Protein AF-A0A7X1NEJ9-F1 (afdb_monomer)

Organism: NCBI:txid2654983

Sequence (111 aa):
MQEVPALSPDFSTDPGAQAARRLFEICARFAEYSTRPVAAFLLSLHNARIACPDMYLLSGYIDDAQFEDVMTVMRWFRDLPGRRDLVDVFEGDGERLIAGLMLDFGFEARR

Radius of gyration: 12.8 Å; Cα contacts (8 Å, |Δi|>4): 135; chains: 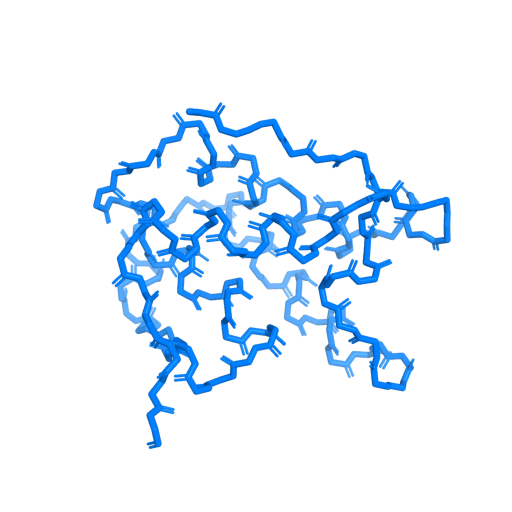1; bounding box: 35×30×33 Å

Mean predicted aligned error: 4.17 Å

Foldseek 3Di:
DDDQFQWDPVCNPPLLLVLLSVLLVVCVVDLDPLSLLSLLLLLVQQPVQQHDRDVVSVVVRDDPSNVVSSVSNVVCSVPPPDPDHCLNGGPDGSPVSNVVSCVSNVTDRHD

Solvent-accessible surface area (backbone atoms only — not comparable to full-atom values): 6228 Å² total; per-residue (Å²): 124,64,83,76,65,55,56,22,81,96,34,62,83,37,68,28,53,52,27,47,49,53,56,49,45,49,36,37,74,41,80,45,84,63,33,46,36,56,51,24,44,58,41,27,71,63,36,60,58,46,20,77,54,52,65,68,58,34,62,73,56,48,53,74,69,54,48,53,27,52,54,41,28,56,54,39,64,70,70,48,86,74,92,74,44,66,41,70,43,30,45,94,49,25,62,58,54,52,53,48,55,25,61,74,68,71,50,59,74,59,131

Secondary structure (DSSP, 8-state):
-PPPPPBPGGGTT-HHHHHHHHHHHHHHH--STTTHHHHHHHHHHH-TTT----HHHHHHH--HHHHHHHHHHHHHHHH--SS--GGGGBSS-HHHHHHHHHHHHT-----

pLDDT: mean 88.5, std 8.76, range [52.97, 97.75]

Structure (mmCIF, N/CA/C/O backbone):
data_AF-A0A7X1NEJ9-F1
#
_entry.id   AF-A0A7X1NEJ9-F1
#
loop_
_atom_site.group_PDB
_atom_site.id
_atom_site.type_symbol
_atom_site.label_atom_id
_atom_site.label_alt_id
_atom_site.label_comp_id
_atom_site.label_asym_id
_atom_site.label_entity_id
_atom_site.label_seq_id
_atom_site.pdbx_PDB_ins_code
_atom_site.Cartn_x
_atom_site.Cartn_y
_atom_site.Cartn_z
_atom_site.occupancy
_atom_site.B_iso_or_equiv
_atom_site.auth_seq_id
_atom_site.auth_comp_id
_atom_site.auth_asym_id
_atom_site.auth_atom_id
_atom_site.pdbx_PDB_model_num
ATOM 1 N N . MET A 1 1 ? 1.619 -8.939 15.431 1.00 60.25 1 MET A N 1
ATOM 2 C CA . MET A 1 1 ? 2.569 -8.103 14.675 1.00 60.25 1 MET A CA 1
ATOM 3 C C . MET A 1 1 ? 3.135 -8.965 13.564 1.00 60.25 1 MET A C 1
ATOM 5 O O . MET A 1 1 ? 3.889 -9.887 13.854 1.00 60.25 1 MET A O 1
ATOM 9 N N . GLN A 1 2 ? 2.659 -8.763 12.340 1.00 72.62 2 GLN A N 1
ATOM 10 C CA . GLN A 1 2 ? 3.089 -9.531 11.175 1.00 72.62 2 GLN A CA 1
ATOM 11 C C . GLN A 1 2 ? 4.371 -8.925 10.598 1.00 72.62 2 GLN A C 1
ATOM 13 O O . GLN A 1 2 ? 4.493 -7.707 10.511 1.00 72.62 2 GLN A O 1
ATOM 18 N N . GLU A 1 3 ? 5.338 -9.760 10.229 1.00 85.19 3 GLU A N 1
ATOM 19 C CA . GLU A 1 3 ? 6.522 -9.297 9.505 1.00 85.19 3 GLU A CA 1
ATOM 20 C C . GLU A 1 3 ? 6.147 -9.018 8.045 1.00 85.19 3 GLU A C 1
ATOM 22 O O . GLU A 1 3 ? 5.455 -9.820 7.414 1.00 85.19 3 GLU A O 1
ATOM 27 N N . VAL A 1 4 ? 6.574 -7.868 7.517 1.00 90.38 4 VAL A N 1
ATOM 28 C CA . VAL A 1 4 ? 6.359 -7.520 6.108 1.00 90.38 4 VAL A CA 1
ATOM 29 C C . VAL A 1 4 ? 7.446 -8.209 5.280 1.00 90.38 4 VAL A C 1
ATOM 31 O O . VAL A 1 4 ? 8.626 -7.946 5.529 1.00 90.38 4 VAL A O 1
ATOM 34 N N . PRO A 1 5 ? 7.091 -9.078 4.316 1.00 91.31 5 PRO A N 1
ATOM 35 C CA . PRO A 1 5 ? 8.077 -9.767 3.495 1.00 91.31 5 PRO A CA 1
ATOM 36 C C . PRO A 1 5 ? 8.949 -8.800 2.687 1.00 91.31 5 PRO A C 1
ATOM 38 O O . PRO A 1 5 ? 8.591 -7.643 2.440 1.00 91.31 5 PRO A O 1
ATOM 41 N N . ALA A 1 6 ? 10.102 -9.292 2.234 1.00 92.75 6 ALA A N 1
ATOM 42 C CA . ALA A 1 6 ? 10.921 -8.567 1.273 1.00 92.75 6 ALA A CA 1
ATOM 43 C C . ALA A 1 6 ? 10.160 -8.342 -0.046 1.00 92.75 6 ALA A C 1
ATOM 45 O O . ALA A 1 6 ? 9.214 -9.057 -0.375 1.00 92.75 6 ALA A O 1
ATOM 46 N N . LEU A 1 7 ? 10.584 -7.333 -0.807 1.00 93.06 7 LEU A N 1
ATOM 47 C CA . LEU A 1 7 ? 10.102 -7.132 -2.173 1.00 93.06 7 LEU A CA 1
ATOM 48 C C . LEU A 1 7 ? 10.647 -8.237 -3.068 1.00 93.06 7 LEU A C 1
ATOM 50 O O . LEU A 1 7 ? 11.812 -8.608 -2.912 1.00 93.06 7 LEU A O 1
ATOM 54 N N . SER A 1 8 ? 9.848 -8.708 -4.025 1.00 91.56 8 SER A N 1
ATOM 55 C CA . SER A 1 8 ? 10.364 -9.640 -5.022 1.00 91.56 8 SER A CA 1
ATOM 56 C C . SER A 1 8 ? 11.478 -8.986 -5.851 1.00 91.56 8 SER A C 1
ATOM 58 O O . SER A 1 8 ? 11.506 -7.755 -5.993 1.00 91.56 8 SER A O 1
ATOM 60 N N . PRO A 1 9 ? 12.431 -9.772 -6.389 1.00 91.50 9 PRO A N 1
ATOM 61 C CA . PRO A 1 9 ? 13.604 -9.226 -7.071 1.00 91.50 9 PRO A CA 1
ATOM 62 C C . PRO A 1 9 ? 13.247 -8.248 -8.195 1.00 91.50 9 PRO A C 1
ATOM 64 O O . PRO A 1 9 ? 13.900 -7.211 -8.329 1.00 91.50 9 PRO A O 1
ATOM 67 N N . ASP A 1 10 ? 12.159 -8.536 -8.915 1.00 89.75 10 ASP A N 1
ATOM 68 C CA . ASP A 1 10 ? 11.613 -7.732 -10.013 1.00 89.75 10 ASP A CA 1
ATOM 69 C C . ASP A 1 10 ? 11.186 -6.322 -9.591 1.00 89.75 10 ASP A C 1
ATOM 71 O O . ASP A 1 10 ? 11.152 -5.433 -10.435 1.00 89.75 10 ASP A O 1
ATOM 75 N N . PHE A 1 11 ? 10.879 -6.124 -8.305 1.00 91.38 11 PHE A N 1
ATOM 76 C CA . PHE A 1 11 ? 10.422 -4.854 -7.741 1.00 91.38 11 PHE A CA 1
ATOM 77 C C . PHE A 1 11 ? 11.380 -4.260 -6.704 1.00 91.38 11 PHE A C 1
ATOM 79 O O . PHE A 1 11 ? 11.123 -3.198 -6.136 1.00 91.38 11 PHE A O 1
ATOM 86 N N . SER A 1 12 ? 12.506 -4.925 -6.441 1.00 92.56 12 SER A N 1
ATOM 87 C CA . SER A 1 12 ? 13.448 -4.545 -5.383 1.00 92.56 12 SER A CA 1
ATOM 88 C C . SER A 1 12 ? 14.016 -3.127 -5.543 1.00 92.56 12 SER A C 1
ATOM 90 O O . SER A 1 12 ? 14.316 -2.465 -4.546 1.00 92.56 12 SER A O 1
ATOM 92 N N . THR A 1 13 ? 14.116 -2.631 -6.779 1.00 92.75 13 THR A N 1
ATOM 93 C CA . THR A 1 13 ? 14.596 -1.280 -7.108 1.00 92.75 13 THR A CA 1
ATOM 94 C C . THR A 1 13 ? 13.484 -0.293 -7.463 1.00 92.75 13 THR A C 1
ATOM 96 O O . THR A 1 13 ? 13.786 0.866 -7.740 1.00 92.75 13 THR A O 1
ATOM 99 N N . ASP A 1 14 ? 12.218 -0.718 -7.468 1.00 93.94 14 ASP A N 1
ATOM 100 C CA . ASP A 1 14 ? 11.095 0.143 -7.835 1.00 93.94 14 ASP A CA 1
ATOM 101 C C . ASP A 1 14 ? 10.719 1.088 -6.685 1.00 93.94 14 ASP A C 1
ATOM 103 O O . ASP A 1 14 ? 10.312 0.625 -5.613 1.00 93.94 14 ASP A O 1
ATOM 107 N N . PRO A 1 15 ? 10.763 2.420 -6.888 1.00 94.94 15 PRO A N 1
ATOM 108 C CA . PRO A 1 15 ? 10.443 3.374 -5.827 1.00 94.94 15 PRO A CA 1
ATOM 109 C C . PRO A 1 15 ? 9.023 3.208 -5.273 1.00 94.94 15 PRO A C 1
ATOM 111 O O . PRO A 1 15 ? 8.808 3.361 -4.072 1.00 94.94 15 PRO A O 1
ATOM 114 N N . GLY A 1 16 ? 8.058 2.855 -6.130 1.00 95.00 16 GLY A N 1
ATOM 115 C CA . GLY A 1 16 ? 6.676 2.619 -5.713 1.00 95.00 16 GLY A CA 1
ATOM 116 C C . GLY A 1 16 ? 6.487 1.337 -4.910 1.00 95.00 16 GLY A C 1
ATOM 117 O O . GLY A 1 16 ? 5.765 1.359 -3.917 1.00 95.00 16 GLY A O 1
ATOM 118 N N . ALA A 1 17 ? 7.192 0.257 -5.254 1.00 94.44 17 ALA A N 1
ATOM 119 C CA . ALA A 1 17 ? 7.183 -0.969 -4.459 1.00 94.44 17 ALA A CA 1
ATOM 120 C C . ALA A 1 17 ? 7.801 -0.737 -3.073 1.00 94.44 17 ALA A C 1
ATOM 122 O O . ALA A 1 17 ? 7.249 -1.150 -2.053 1.00 94.44 17 ALA A O 1
ATOM 123 N N . GLN A 1 18 ? 8.916 -0.006 -3.019 1.00 96.62 18 GLN A N 1
ATOM 124 C CA . GLN A 1 18 ? 9.563 0.375 -1.764 1.00 96.62 18 GLN A CA 1
ATOM 125 C C . GLN A 1 18 ? 8.668 1.272 -0.900 1.00 96.62 18 GLN A C 1
ATOM 127 O O . GLN A 1 18 ? 8.600 1.066 0.311 1.00 96.62 18 GLN A O 1
ATOM 132 N N . ALA A 1 19 ? 7.959 2.228 -1.506 1.00 97.44 19 ALA A N 1
ATOM 133 C CA . ALA A 1 19 ? 6.975 3.057 -0.813 1.00 97.44 19 ALA A CA 1
ATOM 134 C C . ALA A 1 19 ? 5.804 2.219 -0.276 1.00 97.44 19 ALA A C 1
ATOM 136 O O . ALA A 1 19 ? 5.468 2.322 0.902 1.00 97.44 19 ALA A O 1
ATOM 137 N N . ALA A 1 20 ? 5.240 1.316 -1.085 1.00 95.94 20 ALA A N 1
ATOM 138 C CA . ALA A 1 20 ? 4.179 0.412 -0.641 1.00 95.94 20 ALA A CA 1
ATOM 139 C C . ALA A 1 20 ? 4.637 -0.431 0.556 1.00 95.94 20 ALA A C 1
ATOM 141 O O . ALA A 1 20 ? 3.937 -0.502 1.565 1.00 95.94 20 ALA A O 1
ATOM 142 N N . ARG A 1 21 ? 5.846 -1.002 0.493 1.00 95.44 21 ARG A N 1
ATOM 143 C CA . ARG A 1 21 ? 6.430 -1.755 1.606 1.00 95.44 21 ARG A CA 1
ATOM 144 C C . ARG A 1 21 ? 6.553 -0.916 2.879 1.00 95.44 21 ARG A C 1
ATOM 146 O O . ARG A 1 21 ? 6.159 -1.404 3.934 1.00 95.44 21 ARG A O 1
ATOM 153 N N . ARG A 1 22 ? 7.038 0.329 2.806 1.00 96.31 22 ARG A N 1
ATOM 154 C CA . ARG A 1 22 ? 7.104 1.225 3.979 1.00 96.31 22 ARG A CA 1
ATOM 155 C C . ARG A 1 22 ? 5.724 1.468 4.594 1.00 96.31 22 ARG A C 1
ATOM 157 O O . ARG A 1 22 ? 5.583 1.418 5.813 1.00 96.31 22 ARG A O 1
ATOM 164 N N . LEU A 1 23 ? 4.695 1.660 3.768 1.00 95.81 23 LEU A N 1
ATOM 165 C CA . LEU A 1 23 ? 3.314 1.814 4.239 1.00 95.81 23 LEU A CA 1
ATOM 166 C C . LEU A 1 23 ? 2.784 0.536 4.918 1.00 95.81 23 LEU A C 1
ATOM 168 O O . LEU A 1 23 ? 2.139 0.625 5.967 1.00 95.81 23 LEU A O 1
ATOM 172 N N . PHE A 1 24 ? 3.093 -0.652 4.384 1.00 94.69 24 PHE A N 1
ATOM 173 C CA . PHE A 1 24 ? 2.795 -1.924 5.057 1.00 94.69 24 PHE A CA 1
ATOM 174 C C . PHE A 1 24 ? 3.544 -2.050 6.389 1.00 94.69 24 PHE A C 1
ATOM 176 O O . PHE A 1 24 ? 2.951 -2.469 7.380 1.00 94.69 24 PHE A O 1
ATOM 183 N N . GLU A 1 25 ? 4.819 -1.656 6.447 1.00 93.69 25 GLU A N 1
ATOM 184 C CA . GLU A 1 25 ? 5.627 -1.690 7.673 1.00 93.69 25 GLU A CA 1
ATOM 185 C C . GLU A 1 25 ? 5.055 -0.771 8.759 1.00 93.69 25 GLU A C 1
ATOM 187 O O . GLU A 1 25 ? 5.055 -1.137 9.935 1.00 93.69 25 GLU A O 1
ATOM 192 N N . ILE A 1 26 ? 4.513 0.390 8.383 1.00 92.25 26 ILE A N 1
ATOM 193 C CA . ILE A 1 26 ? 3.806 1.288 9.306 1.00 92.25 26 ILE A CA 1
ATOM 194 C C . ILE A 1 26 ? 2.555 0.607 9.869 1.00 92.25 26 ILE A C 1
ATOM 196 O O . ILE A 1 26 ? 2.378 0.582 11.088 1.00 92.25 26 ILE A O 1
ATOM 200 N N . CYS A 1 27 ? 1.724 0.010 9.010 1.00 92.75 27 CYS A N 1
ATOM 201 C CA . CYS A 1 27 ? 0.516 -0.697 9.440 1.00 92.75 27 CYS A CA 1
ATOM 202 C C . CYS A 1 27 ? 0.844 -1.897 10.343 1.00 92.75 27 CYS A C 1
ATOM 204 O O . CYS A 1 27 ? 0.173 -2.117 11.346 1.00 92.75 27 CYS A O 1
ATOM 206 N N . ALA A 1 28 ? 1.903 -2.643 10.018 1.00 89.25 28 ALA A N 1
ATOM 207 C CA . ALA A 1 28 ? 2.355 -3.791 10.792 1.00 89.25 28 ALA A CA 1
ATOM 208 C C . ALA A 1 28 ? 2.909 -3.398 12.170 1.00 89.25 28 ALA A C 1
ATOM 210 O O . ALA A 1 28 ? 2.697 -4.122 13.141 1.00 89.25 28 ALA A O 1
ATOM 211 N N . ARG A 1 29 ? 3.620 -2.265 12.267 1.00 85.38 29 ARG A N 1
ATOM 212 C CA . ARG A 1 29 ? 4.189 -1.756 13.528 1.00 85.38 29 ARG A CA 1
ATOM 213 C C . ARG A 1 29 ? 3.143 -1.130 14.441 1.00 85.38 29 ARG A C 1
ATOM 215 O O . ARG A 1 29 ? 3.245 -1.272 15.656 1.00 85.38 29 ARG A O 1
ATOM 222 N N . PHE A 1 30 ? 2.161 -0.447 13.864 1.00 78.75 30 PHE A N 1
ATOM 223 C CA . PHE A 1 30 ? 1.155 0.313 14.594 1.00 78.75 30 PHE A CA 1
ATOM 224 C C . PHE A 1 30 ? -0.230 -0.105 14.107 1.00 78.75 30 PHE A C 1
ATOM 226 O O . PHE A 1 30 ? -0.807 0.552 13.246 1.00 78.75 30 PHE A O 1
ATOM 233 N N . ALA A 1 31 ? -0.772 -1.204 14.633 1.00 71.69 31 ALA A N 1
ATOM 234 C CA . ALA A 1 31 ? -2.141 -1.642 14.344 1.00 71.69 31 ALA A CA 1
ATOM 235 C C . ALA A 1 31 ? -3.151 -0.841 15.191 1.00 71.69 31 ALA A C 1
ATOM 237 O O . ALA A 1 31 ? -3.806 -1.369 16.089 1.00 71.69 31 ALA A O 1
ATOM 238 N N . GLU A 1 32 ? -3.225 0.467 14.948 1.00 73.88 32 GLU A N 1
ATOM 239 C CA . GLU A 1 32 ? -4.051 1.412 15.703 1.00 73.88 32 GLU A CA 1
ATOM 240 C C . GLU A 1 32 ? -4.984 2.211 14.784 1.00 73.88 32 GLU A C 1
ATOM 242 O O . GLU A 1 32 ? -4.911 2.160 13.556 1.00 73.88 32 GLU A O 1
ATOM 247 N N . TYR A 1 33 ? -5.887 2.992 15.380 1.00 69.44 33 TYR A N 1
ATOM 248 C CA . TYR A 1 33 ? -6.875 3.776 14.633 1.00 69.44 33 TYR A CA 1
ATOM 249 C C . TYR A 1 33 ? -6.234 4.789 13.663 1.00 69.44 33 TYR A C 1
ATOM 251 O O . TYR A 1 33 ? -6.822 5.098 12.628 1.00 69.44 33 TYR A O 1
ATOM 259 N N . SER A 1 34 ? -5.027 5.275 13.971 1.00 81.62 34 SER A N 1
ATOM 260 C CA . SER A 1 34 ? -4.277 6.255 13.173 1.00 81.62 34 SER A CA 1
ATOM 261 C C . SER A 1 34 ? -3.753 5.704 11.843 1.00 81.62 34 SER A C 1
ATOM 263 O O . SER A 1 34 ? -3.672 6.449 10.874 1.00 81.62 34 SER A O 1
ATOM 265 N N . THR A 1 35 ? -3.449 4.409 11.748 1.00 90.44 35 THR A N 1
ATOM 266 C CA . THR A 1 35 ? -2.930 3.777 10.518 1.00 90.44 35 THR A CA 1
ATOM 267 C C . THR A 1 35 ? -4.020 3.106 9.687 1.00 90.44 35 THR A C 1
ATOM 269 O O . THR A 1 35 ? -3.788 2.734 8.536 1.00 90.44 35 THR A O 1
ATOM 272 N N . ARG A 1 36 ? -5.248 3.017 10.216 1.00 92.50 36 ARG A N 1
ATOM 273 C CA . ARG A 1 36 ? -6.411 2.477 9.498 1.00 92.50 36 ARG A CA 1
ATOM 274 C C . ARG A 1 36 ? -6.636 3.129 8.122 1.00 92.50 36 ARG A C 1
ATOM 276 O O . ARG A 1 36 ? -6.949 2.386 7.191 1.00 92.50 36 ARG A O 1
ATOM 283 N N . PRO A 1 37 ? -6.483 4.458 7.933 1.00 93.94 37 PRO A N 1
ATOM 284 C CA . PRO A 1 37 ? -6.611 5.064 6.607 1.00 93.94 37 PRO A CA 1
ATOM 285 C C . PRO A 1 37 ? -5.552 4.568 5.611 1.00 93.94 37 PRO A C 1
ATOM 287 O O . PRO A 1 37 ? -5.875 4.339 4.446 1.00 93.94 37 PRO A O 1
ATOM 290 N N . VAL A 1 38 ? -4.317 4.332 6.068 1.00 95.31 38 VAL A N 1
ATOM 291 C CA . VAL A 1 38 ? -3.233 3.769 5.243 1.00 95.31 38 VAL A CA 1
ATOM 292 C C . VAL A 1 38 ? -3.542 2.319 4.868 1.00 95.31 38 VAL A C 1
ATOM 294 O O . VAL A 1 38 ? -3.426 1.947 3.701 1.00 95.31 38 VAL A O 1
ATOM 297 N N . ALA A 1 39 ? -4.026 1.516 5.820 1.00 94.69 39 ALA A N 1
ATOM 298 C CA . ALA A 1 39 ? -4.465 0.150 5.545 1.00 94.69 39 ALA A CA 1
ATOM 299 C C . ALA A 1 39 ? -5.615 0.115 4.521 1.00 94.69 39 ALA A C 1
ATOM 301 O O . ALA A 1 39 ? -5.588 -0.682 3.584 1.00 94.69 39 ALA A O 1
ATOM 302 N N . ALA A 1 40 ? -6.594 1.021 4.642 1.00 94.69 40 ALA A N 1
ATOM 303 C CA . ALA A 1 40 ? -7.685 1.154 3.675 1.00 94.69 40 ALA A CA 1
ATOM 304 C C . ALA A 1 40 ? -7.174 1.509 2.270 1.00 94.69 40 ALA A C 1
ATOM 306 O O . ALA A 1 40 ? -7.657 0.956 1.283 1.00 94.69 40 ALA A O 1
ATOM 307 N N . PHE A 1 41 ? -6.189 2.406 2.178 1.00 95.81 41 PHE A N 1
ATOM 308 C CA . PHE A 1 41 ? -5.541 2.758 0.919 1.00 95.81 41 PHE A CA 1
ATOM 309 C C . PHE A 1 41 ? -4.869 1.538 0.274 1.00 95.81 41 PHE A C 1
ATOM 311 O O . PHE A 1 41 ? -5.219 1.191 -0.854 1.00 95.81 41 PHE A O 1
ATOM 318 N N . LEU A 1 42 ? -3.994 0.834 0.999 1.00 95.06 42 LEU A N 1
ATOM 319 C CA . LEU A 1 42 ? -3.294 -0.353 0.490 1.00 95.06 42 LEU A CA 1
ATOM 320 C C . LEU A 1 42 ? -4.272 -1.451 0.044 1.00 95.06 42 LEU A C 1
ATOM 322 O O . LEU A 1 42 ? -4.171 -1.960 -1.070 1.00 95.06 42 LEU A O 1
ATOM 326 N N . LEU A 1 43 ? -5.277 -1.769 0.864 1.00 93.94 43 LEU A N 1
ATOM 327 C CA . LEU A 1 43 ? -6.278 -2.785 0.524 1.00 93.94 43 LEU A CA 1
ATOM 328 C C . LEU A 1 43 ? -7.132 -2.393 -0.688 1.00 93.94 43 LEU A C 1
ATOM 330 O O . LEU A 1 43 ? -7.548 -3.270 -1.443 1.00 93.94 43 LEU A O 1
ATOM 334 N N . SER A 1 44 ? -7.378 -1.098 -0.909 1.00 92.88 44 SER A N 1
ATOM 335 C CA . SER A 1 44 ? -8.140 -0.633 -2.073 1.00 92.88 44 SER A CA 1
ATOM 336 C C . SER A 1 44 ? -7.398 -0.803 -3.401 1.00 92.88 44 SER A C 1
ATOM 338 O O . SER A 1 44 ? -8.050 -0.998 -4.427 1.00 92.88 44 SER A O 1
ATOM 340 N N . LEU A 1 45 ? -6.058 -0.784 -3.378 1.00 91.44 45 LEU A N 1
ATOM 341 C CA . LEU A 1 45 ? -5.219 -1.053 -4.551 1.00 91.44 45 LEU A CA 1
ATOM 342 C C . LEU A 1 45 ? -5.252 -2.534 -4.943 1.00 91.44 45 LEU A C 1
ATOM 344 O O . LEU A 1 45 ? -5.260 -2.843 -6.130 1.00 91.44 45 LEU A O 1
ATOM 348 N N . HIS A 1 46 ? -5.318 -3.430 -3.954 1.00 90.38 46 HIS A N 1
ATOM 349 C CA . HIS A 1 46 ? -5.545 -4.859 -4.178 1.00 90.38 46 HIS A CA 1
ATOM 350 C C . HIS A 1 46 ? -6.975 -5.110 -4.683 1.00 90.38 46 HIS A C 1
ATOM 352 O O . HIS A 1 46 ? -7.200 -5.724 -5.724 1.00 90.38 46 HIS A O 1
ATOM 358 N N . ASN A 1 47 ? -7.977 -4.603 -3.958 1.00 87.62 47 ASN A N 1
ATOM 359 C CA . ASN A 1 47 ? -9.376 -4.769 -4.323 1.00 87.62 47 ASN A CA 1
ATOM 360 C C . ASN A 1 47 ? -10.265 -3.682 -3.699 1.00 87.62 47 ASN A C 1
ATOM 362 O O . ASN A 1 47 ? -10.550 -3.684 -2.500 1.00 87.62 47 ASN A O 1
ATOM 366 N N . ALA A 1 48 ? -10.822 -2.813 -4.544 1.00 84.81 48 ALA A N 1
ATOM 367 C CA . ALA A 1 48 ? -11.712 -1.727 -4.126 1.00 84.81 48 ALA A CA 1
ATOM 368 C C . ALA A 1 48 ? -13.018 -2.185 -3.429 1.00 84.81 48 ALA A C 1
ATOM 370 O O . ALA A 1 48 ? -13.719 -1.367 -2.835 1.00 84.81 48 ALA A O 1
ATOM 371 N N . ARG A 1 49 ? -13.379 -3.479 -3.473 1.00 85.62 49 ARG A N 1
ATOM 372 C CA . ARG A 1 49 ? -14.514 -4.030 -2.699 1.00 85.62 49 ARG A CA 1
ATOM 373 C C . ARG A 1 49 ? -14.175 -4.286 -1.231 1.00 85.62 49 ARG A C 1
ATOM 375 O O . ARG A 1 49 ? -15.092 -4.408 -0.421 1.00 85.62 49 ARG A O 1
ATOM 382 N N . ILE A 1 50 ? -12.892 -4.386 -0.888 1.00 86.69 50 ILE A N 1
ATOM 383 C CA . ILE A 1 50 ? -12.427 -4.584 0.491 1.00 86.69 50 ILE A CA 1
ATOM 384 C C . ILE A 1 50 ? -12.429 -3.245 1.226 1.00 86.69 50 ILE A C 1
ATOM 386 O O . ILE A 1 50 ? -12.977 -3.128 2.323 1.00 86.69 50 ILE A O 1
ATOM 390 N N . ALA A 1 51 ? -11.858 -2.217 0.599 1.00 88.62 51 ALA A N 1
ATOM 391 C CA . ALA A 1 51 ? -11.731 -0.896 1.188 1.00 88.62 51 ALA A CA 1
ATOM 392 C C . ALA A 1 51 ? -11.964 0.213 0.156 1.00 88.62 51 ALA A C 1
ATOM 394 O O . ALA A 1 51 ? -11.581 0.105 -1.006 1.00 88.62 51 ALA A O 1
ATOM 395 N N . CYS A 1 52 ? -12.570 1.303 0.625 1.00 89.19 52 CYS A N 1
ATOM 396 C CA . CYS A 1 52 ? -12.659 2.574 -0.082 1.00 89.19 52 CYS A CA 1
ATOM 397 C C . CYS A 1 52 ? -12.021 3.622 0.840 1.00 89.19 52 CYS A C 1
ATOM 399 O O . CYS A 1 52 ? -12.601 3.896 1.897 1.00 89.19 52 CYS A O 1
ATOM 401 N N . PRO A 1 53 ? -10.811 4.121 0.532 1.00 88.75 53 PRO A N 1
ATOM 402 C CA . PRO A 1 53 ? -10.103 5.032 1.415 1.00 88.75 53 PRO A CA 1
ATOM 403 C C . PRO A 1 53 ? -10.852 6.362 1.498 1.00 88.75 53 PRO A C 1
ATOM 405 O O . PRO A 1 53 ? -11.179 6.982 0.486 1.00 88.75 53 PRO A O 1
ATOM 408 N N . ASP A 1 54 ? -11.111 6.808 2.723 1.00 92.56 54 ASP A N 1
ATOM 409 C CA . ASP A 1 54 ? -11.568 8.168 2.976 1.00 92.56 54 ASP A CA 1
ATOM 410 C C . ASP A 1 54 ? -10.353 9.098 2.879 1.00 92.56 54 ASP A C 1
ATOM 412 O O . ASP A 1 54 ? -9.474 9.073 3.740 1.00 92.56 54 ASP A O 1
ATOM 416 N N . MET A 1 55 ? -10.287 9.897 1.811 1.00 91.50 55 MET A N 1
ATOM 417 C CA . MET A 1 55 ? -9.140 10.770 1.548 1.00 91.50 55 MET A CA 1
ATOM 418 C C . MET A 1 55 ? -8.994 11.893 2.579 1.00 91.50 55 MET A C 1
ATOM 420 O O . MET A 1 55 ? -7.874 12.344 2.812 1.00 91.50 55 MET A O 1
ATOM 424 N N . TYR A 1 56 ? -10.087 12.322 3.220 1.00 93.25 56 TYR A N 1
ATOM 425 C CA . TYR A 1 56 ? -10.015 13.296 4.306 1.00 93.25 56 TYR A CA 1
ATOM 426 C C . TYR A 1 56 ? -9.295 12.675 5.503 1.00 93.25 56 TYR A C 1
ATOM 428 O O . TYR A 1 56 ? -8.307 13.236 5.977 1.00 93.25 56 TYR A O 1
ATOM 436 N N . LEU A 1 57 ? -9.707 11.472 5.919 1.00 92.81 57 LEU A N 1
ATOM 437 C CA . LEU A 1 57 ? -9.020 10.749 6.990 1.00 92.81 57 LEU A CA 1
ATOM 438 C C . LEU A 1 57 ? -7.583 10.388 6.601 1.00 92.81 57 LEU A C 1
ATOM 440 O O . LEU A 1 57 ? -6.675 10.597 7.394 1.00 92.81 57 LEU A O 1
ATOM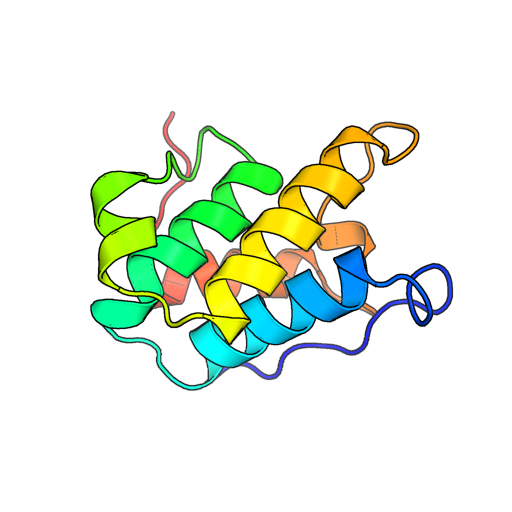 444 N N . LEU A 1 58 ? -7.341 9.907 5.382 1.00 93.75 58 LEU A N 1
ATOM 445 C CA . LEU A 1 58 ? -5.985 9.583 4.938 1.00 93.75 58 LEU A CA 1
ATOM 446 C C . LEU A 1 58 ? -5.067 10.804 5.038 1.00 93.75 58 LEU A C 1
ATOM 448 O O . LEU A 1 58 ? -4.020 10.707 5.657 1.00 93.75 58 LEU A O 1
ATOM 452 N N . SER A 1 59 ? -5.492 11.961 4.523 1.00 91.69 59 SER A N 1
ATOM 453 C CA . SER A 1 59 ? -4.699 13.196 4.586 1.00 91.69 59 SER A CA 1
ATOM 454 C C . SER A 1 59 ? -4.499 13.749 6.001 1.00 91.69 59 SER A C 1
ATOM 456 O O . SER A 1 59 ? -3.491 14.394 6.259 1.00 91.69 59 SER A O 1
ATOM 458 N N . GLY A 1 60 ? -5.445 13.517 6.918 1.00 90.75 60 GLY A N 1
ATOM 459 C CA . GLY A 1 60 ? -5.393 14.058 8.278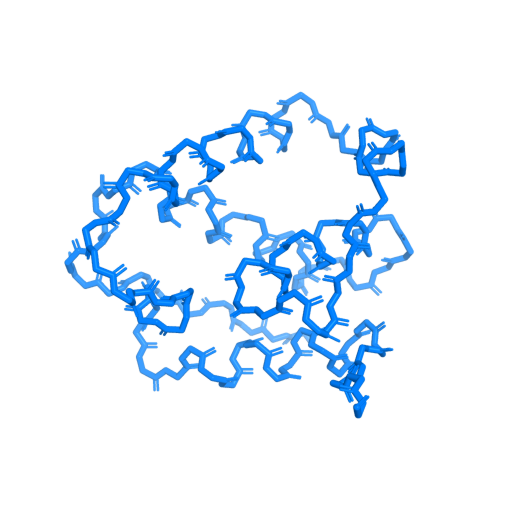 1.00 90.75 60 GLY A CA 1
ATOM 460 C C . GLY A 1 60 ? -4.550 13.243 9.261 1.00 90.75 60 GLY A C 1
ATOM 461 O O . GLY A 1 60 ? -4.180 13.767 10.309 1.00 90.75 60 GLY A O 1
ATOM 462 N N . TYR A 1 61 ? -4.272 11.975 8.946 1.00 89.06 61 TYR A N 1
ATOM 463 C CA . TYR A 1 61 ? -3.596 11.030 9.844 1.00 89.06 61 TYR A CA 1
ATOM 464 C C . TYR A 1 61 ? -2.202 10.599 9.373 1.00 89.06 61 TYR A C 1
ATOM 466 O O . TYR A 1 61 ? -1.552 9.829 10.080 1.00 89.06 61 TYR A O 1
ATOM 474 N N . ILE A 1 62 ? -1.742 11.091 8.221 1.00 92.62 62 ILE A N 1
ATOM 475 C CA . ILE A 1 62 ? -0.400 10.814 7.700 1.00 92.62 62 ILE A CA 1
ATOM 476 C C . ILE A 1 62 ? 0.515 12.036 7.804 1.00 92.62 62 ILE A C 1
ATOM 478 O O . ILE A 1 62 ? 0.049 13.172 7.725 1.00 92.62 62 ILE A O 1
ATOM 482 N N . ASP A 1 63 ? 1.814 11.799 7.984 1.00 92.44 63 ASP A N 1
ATOM 483 C CA . ASP A 1 63 ? 2.843 12.844 7.915 1.00 92.44 63 ASP A CA 1
ATOM 484 C C . ASP A 1 63 ? 3.325 13.101 6.471 1.00 92.44 63 ASP A C 1
ATOM 486 O O . ASP A 1 63 ? 2.900 12.431 5.528 1.00 92.44 63 ASP A O 1
ATOM 490 N N . ASP A 1 64 ? 4.224 14.075 6.288 1.00 93.62 64 ASP A N 1
ATOM 491 C CA . ASP A 1 64 ? 4.755 14.444 4.967 1.00 93.62 64 ASP A CA 1
ATOM 492 C C . 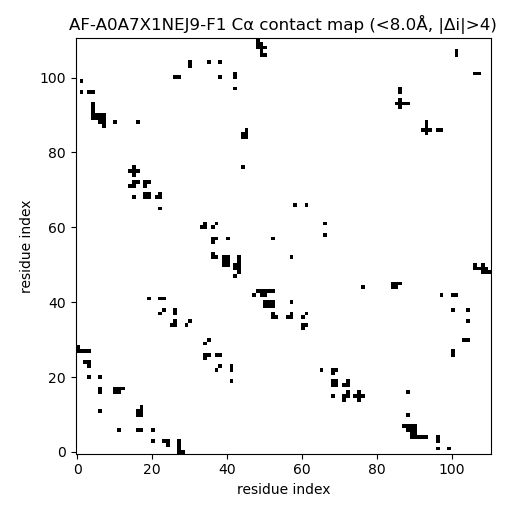ASP A 1 64 ? 5.452 13.267 4.259 1.00 93.62 64 ASP A C 1
ATOM 494 O O . ASP A 1 64 ? 5.307 13.093 3.049 1.00 93.62 64 ASP A O 1
ATOM 498 N N . ALA A 1 65 ? 6.189 12.428 4.995 1.00 94.31 65 ALA A N 1
ATOM 499 C CA . ALA A 1 65 ? 6.904 11.294 4.408 1.00 94.31 65 ALA A CA 1
ATOM 500 C C . ALA A 1 65 ? 5.927 10.210 3.934 1.00 94.31 65 ALA A C 1
ATOM 502 O O . ALA A 1 65 ? 6.068 9.658 2.843 1.00 94.31 65 ALA A O 1
ATOM 503 N N . GLN A 1 66 ? 4.900 9.939 4.735 1.00 94.69 66 GLN A N 1
ATOM 504 C CA . GLN A 1 66 ? 3.829 9.011 4.400 1.00 94.69 66 GLN A CA 1
ATOM 505 C C . GLN A 1 66 ? 2.963 9.528 3.247 1.00 94.69 66 GLN A C 1
ATOM 507 O O . GLN A 1 66 ? 2.541 8.741 2.400 1.00 94.69 66 GLN A O 1
ATOM 512 N N . PHE A 1 67 ? 2.718 10.838 3.177 1.00 95.25 67 PHE A N 1
ATOM 513 C CA . PHE A 1 67 ? 2.024 11.462 2.055 1.00 95.25 67 PHE A CA 1
ATOM 514 C C . PHE A 1 67 ? 2.790 11.263 0.742 1.00 95.25 67 PHE A C 1
ATOM 516 O O . PHE A 1 67 ? 2.206 10.818 -0.250 1.00 95.25 67 PHE A O 1
ATOM 523 N N . GLU A 1 68 ? 4.100 11.515 0.736 1.00 97.19 68 GLU A N 1
ATOM 524 C CA . GLU A 1 68 ? 4.949 11.263 -0.434 1.00 97.19 68 GLU A CA 1
ATOM 525 C C . GLU A 1 68 ? 4.960 9.780 -0.831 1.00 97.19 68 GLU A C 1
ATOM 527 O O . GLU A 1 68 ? 4.890 9.458 -2.022 1.00 97.19 68 GLU A O 1
ATOM 532 N N . ASP A 1 69 ? 4.959 8.862 0.141 1.00 97.75 69 ASP A N 1
ATOM 533 C CA .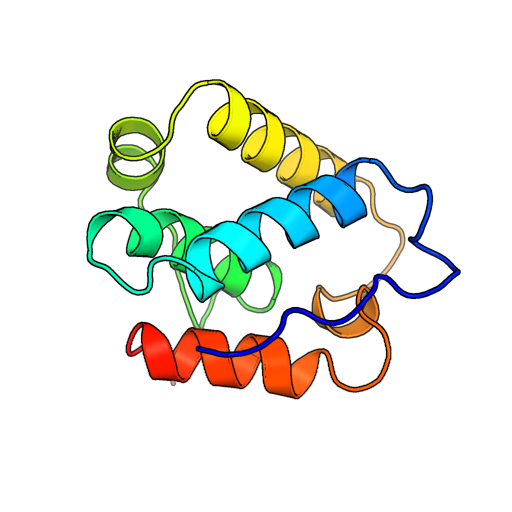 ASP A 1 69 ? 4.837 7.428 -0.126 1.00 97.75 69 ASP A CA 1
ATOM 534 C C . ASP A 1 69 ? 3.490 7.080 -0.776 1.00 97.75 69 ASP A C 1
ATOM 536 O O . ASP A 1 69 ? 3.468 6.390 -1.797 1.00 97.75 69 ASP A O 1
ATOM 540 N N . VAL A 1 70 ? 2.369 7.606 -0.268 1.00 96.38 70 VAL A N 1
ATOM 541 C CA . VAL A 1 70 ? 1.033 7.420 -0.867 1.00 96.38 70 VAL A CA 1
ATOM 542 C C . VAL A 1 70 ? 1.013 7.919 -2.312 1.00 96.38 70 VAL A C 1
ATOM 544 O O . VAL A 1 70 ? 0.582 7.194 -3.214 1.00 96.38 70 VAL A O 1
ATOM 547 N N . MET A 1 71 ? 1.521 9.126 -2.564 1.00 96.62 71 MET A N 1
ATOM 548 C CA . MET A 1 71 ? 1.556 9.711 -3.907 1.00 96.62 71 MET A CA 1
ATOM 549 C C . MET A 1 71 ? 2.465 8.927 -4.859 1.00 96.62 71 MET A C 1
ATOM 551 O O . MET A 1 71 ? 2.122 8.735 -6.033 1.00 96.62 71 MET A O 1
ATOM 555 N N . THR A 1 72 ? 3.601 8.439 -4.359 1.00 97.25 72 THR A N 1
ATOM 556 C CA . THR A 1 72 ? 4.535 7.597 -5.115 1.00 97.25 72 THR A CA 1
ATOM 557 C C . THR A 1 72 ? 3.885 6.270 -5.491 1.00 97.25 72 THR A C 1
ATOM 559 O O . THR A 1 72 ? 3.949 5.874 -6.657 1.00 97.25 72 THR A O 1
ATOM 562 N N . VAL A 1 73 ? 3.192 5.619 -4.551 1.00 96.00 73 VAL A N 1
ATOM 563 C CA . VAL A 1 73 ? 2.444 4.383 -4.813 1.00 96.00 73 VAL A CA 1
ATOM 564 C C . VAL A 1 73 ? 1.338 4.629 -5.832 1.00 96.00 73 VAL A C 1
ATOM 566 O O . VAL A 1 73 ? 1.258 3.885 -6.801 1.00 96.00 73 VAL A O 1
ATOM 569 N N . MET A 1 74 ? 0.527 5.683 -5.684 1.00 93.56 74 MET A N 1
ATOM 570 C CA . MET A 1 74 ? -0.548 5.990 -6.639 1.00 93.56 74 MET A CA 1
ATOM 571 C C . MET A 1 74 ? -0.028 6.182 -8.066 1.00 93.56 74 MET A C 1
ATOM 573 O O . MET A 1 74 ? -0.630 5.684 -9.019 1.00 93.56 74 MET A O 1
ATOM 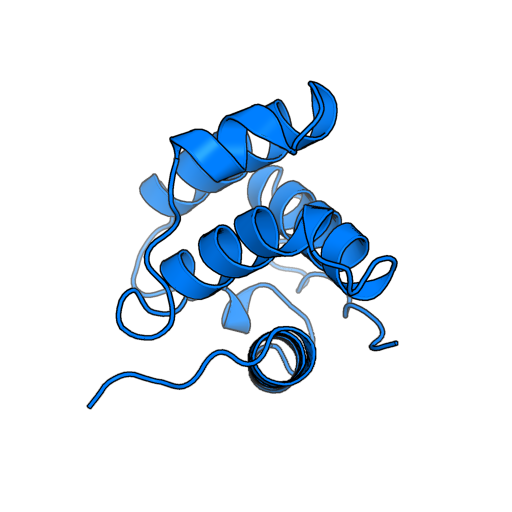577 N N . ARG A 1 75 ? 1.091 6.901 -8.227 1.00 94.56 75 ARG A N 1
ATOM 578 C CA . ARG A 1 75 ? 1.719 7.105 -9.538 1.00 94.56 75 ARG A CA 1
ATOM 579 C C . ARG A 1 75 ? 2.238 5.792 -10.110 1.00 94.56 75 ARG A C 1
ATOM 581 O O . ARG A 1 75 ? 1.952 5.469 -11.254 1.00 94.56 75 ARG A O 1
ATOM 588 N N . TRP A 1 76 ? 2.957 5.028 -9.297 1.00 93.25 76 TRP A N 1
ATOM 589 C CA . TRP A 1 76 ? 3.526 3.753 -9.706 1.00 93.25 76 TRP A CA 1
ATOM 590 C C . TRP A 1 76 ? 2.453 2.735 -10.103 1.00 93.25 76 TRP A C 1
ATOM 592 O O . TRP A 1 76 ? 2.551 2.143 -11.172 1.00 93.25 76 TRP A O 1
ATOM 602 N N . PHE A 1 77 ? 1.388 2.594 -9.309 1.00 89.50 77 PHE A N 1
ATOM 603 C CA . PHE A 1 77 ? 0.287 1.670 -9.594 1.00 89.50 77 PHE A CA 1
ATOM 604 C C . PHE A 1 77 ? -0.474 2.042 -10.873 1.00 89.50 77 PHE A C 1
ATOM 606 O O . PHE A 1 77 ? -0.919 1.164 -11.606 1.00 89.50 77 PHE A O 1
ATOM 613 N N . ARG A 1 78 ? -0.599 3.343 -11.174 1.00 89.19 78 ARG A N 1
ATOM 614 C CA . ARG A 1 78 ? -1.188 3.832 -12.430 1.00 89.19 78 ARG A CA 1
ATOM 615 C C . ARG A 1 78 ? -0.372 3.416 -13.656 1.00 89.19 78 ARG A C 1
ATOM 617 O O . ARG A 1 78 ? -0.959 3.120 -14.694 1.00 89.19 78 ARG A O 1
ATOM 624 N N . ASP A 1 79 ? 0.951 3.443 -13.541 1.00 88.75 79 ASP A N 1
ATOM 625 C CA . ASP A 1 79 ? 1.874 3.200 -14.654 1.00 88.75 79 ASP A CA 1
ATOM 626 C C . ASP A 1 79 ? 2.287 1.721 -14.763 1.00 88.75 79 ASP A C 1
ATOM 628 O O . ASP A 1 79 ? 3.012 1.335 -15.684 1.00 88.75 79 ASP A O 1
ATOM 632 N N . LEU A 1 80 ? 1.821 0.879 -13.837 1.00 82.56 80 LEU A N 1
ATOM 633 C CA . LEU A 1 80 ? 2.219 -0.513 -13.749 1.00 82.56 80 LEU A CA 1
ATOM 634 C C . LEU A 1 80 ? 1.647 -1.329 -14.924 1.00 82.56 80 LEU A C 1
ATOM 636 O O . LEU A 1 80 ? 0.431 -1.369 -15.127 1.00 82.56 80 LEU A O 1
ATOM 640 N N . PRO A 1 81 ? 2.491 -2.006 -15.722 1.00 69.31 81 PRO A N 1
ATOM 641 C CA . PRO A 1 81 ? 2.010 -2.750 -16.875 1.00 69.31 81 PRO A CA 1
ATOM 642 C C . PRO A 1 81 ? 1.252 -4.024 -16.457 1.00 69.31 81 PRO A C 1
ATOM 644 O O . PRO A 1 81 ? 1.829 -4.952 -15.888 1.00 69.31 81 PRO A O 1
ATOM 647 N N . GLY A 1 82 ? -0.030 -4.113 -16.831 1.00 67.50 82 GLY A N 1
ATOM 648 C CA . GLY A 1 82 ? -0.859 -5.324 -16.717 1.00 67.50 82 GLY A CA 1
ATOM 649 C C . GLY A 1 82 ? -1.716 -5.425 -15.444 1.00 67.50 82 GLY A C 1
ATOM 650 O O . GLY A 1 82 ? -1.960 -4.439 -14.764 1.00 67.50 82 GLY A O 1
ATOM 651 N N . ARG A 1 83 ? -2.214 -6.640 -15.149 1.00 60.22 83 ARG A N 1
ATOM 652 C CA . ARG A 1 83 ? -3.019 -6.990 -13.953 1.00 60.22 83 ARG A CA 1
ATOM 653 C C . ARG A 1 83 ? -2.146 -7.331 -12.734 1.00 60.22 83 ARG A C 1
ATOM 655 O O . ARG A 1 83 ? -2.456 -8.286 -12.029 1.00 60.22 83 ARG A O 1
ATOM 662 N N . ARG A 1 84 ? -1.017 -6.651 -12.546 1.00 72.62 84 ARG A N 1
ATOM 663 C CA . ARG A 1 84 ? -0.173 -6.939 -11.383 1.00 72.62 84 ARG A CA 1
ATOM 664 C C . ARG A 1 84 ? -0.829 -6.352 -10.145 1.00 72.62 84 ARG A C 1
ATOM 666 O O . ARG A 1 84 ? -1.266 -5.202 -10.150 1.00 72.62 84 ARG A O 1
ATOM 673 N N . ASP A 1 85 ? -0.916 -7.178 -9.127 1.00 84.00 85 ASP A N 1
ATOM 674 C CA . ASP A 1 85 ? -1.539 -6.873 -7.855 1.00 84.00 85 ASP A CA 1
ATOM 675 C C . ASP A 1 85 ? -0.437 -6.591 -6.815 1.00 84.00 85 ASP A C 1
ATOM 677 O O . ASP A 1 85 ? 0.712 -6.998 -6.987 1.00 84.00 85 ASP A O 1
ATOM 681 N N . LEU A 1 86 ? -0.764 -5.903 -5.719 1.00 85.88 86 LEU A N 1
ATOM 682 C CA . LEU A 1 86 ? 0.129 -5.762 -4.568 1.00 85.88 86 LEU A CA 1
ATOM 683 C C . LEU A 1 86 ? 0.634 -7.114 -4.056 1.00 85.88 86 LEU A C 1
ATOM 685 O O . LEU A 1 86 ? 1.747 -7.171 -3.538 1.00 85.88 86 LEU A O 1
ATOM 689 N N . VAL A 1 87 ? -0.134 -8.198 -4.211 1.00 88.56 87 VAL A N 1
ATOM 690 C CA . VAL A 1 87 ? 0.326 -9.534 -3.800 1.00 88.56 87 VAL A CA 1
ATOM 691 C C . VAL A 1 87 ? 1.552 -10.014 -4.588 1.00 88.56 87 VAL A C 1
ATOM 693 O O . VAL A 1 87 ? 2.369 -10.743 -4.034 1.00 88.56 87 VAL A O 1
ATOM 696 N N . ASP A 1 88 ? 1.735 -9.557 -5.832 1.00 88.44 88 ASP A N 1
ATOM 697 C CA . ASP A 1 88 ? 2.862 -9.947 -6.695 1.00 88.44 88 ASP A CA 1
ATOM 698 C C . ASP A 1 88 ? 4.166 -9.201 -6.342 1.00 88.44 88 ASP A C 1
ATOM 700 O O . ASP A 1 88 ? 5.256 -9.543 -6.809 1.00 88.44 88 ASP A O 1
ATOM 704 N N . VAL A 1 89 ? 4.058 -8.145 -5.531 1.00 89.00 89 VAL A N 1
ATOM 705 C CA . VAL A 1 89 ? 5.154 -7.221 -5.202 1.00 89.00 89 VAL A CA 1
ATOM 706 C C . VAL A 1 89 ? 6.094 -7.797 -4.141 1.00 89.00 89 VAL A C 1
ATOM 708 O O . VAL A 1 89 ? 7.260 -7.408 -4.062 1.00 89.00 89 VAL A O 1
ATOM 711 N N . PHE A 1 90 ? 5.606 -8.735 -3.332 1.00 90.19 90 PHE A N 1
ATOM 712 C CA . PHE A 1 90 ? 6.314 -9.280 -2.177 1.00 90.19 90 PHE A CA 1
ATOM 713 C C . PHE A 1 90 ? 6.775 -10.719 -2.421 1.00 90.19 90 PHE A C 1
ATOM 715 O O . PHE A 1 90 ? 6.104 -11.502 -3.091 1.00 90.19 90 PHE A O 1
ATOM 722 N N . GLU A 1 91 ? 7.917 -11.093 -1.847 1.00 89.00 91 GLU A N 1
ATOM 723 C CA .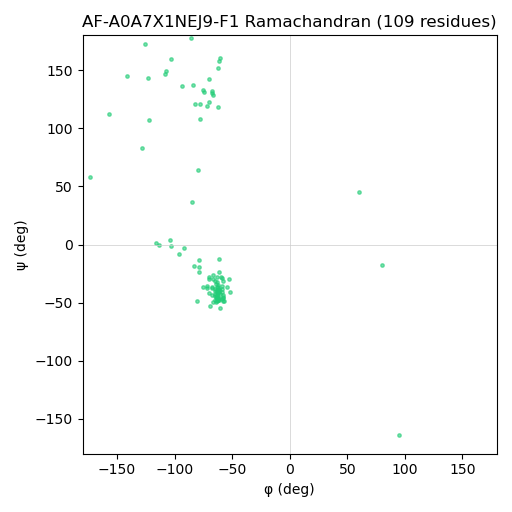 GLU A 1 91 ? 8.383 -12.476 -1.869 1.00 89.00 91 GLU A CA 1
ATOM 724 C C . GLU A 1 91 ? 7.470 -13.379 -1.031 1.00 89.00 91 GLU A C 1
ATOM 726 O O . GLU A 1 91 ? 7.197 -13.123 0.142 1.00 89.00 91 GLU A O 1
ATOM 731 N N . GLY A 1 92 ? 7.061 -14.498 -1.626 1.00 72.62 92 GLY A N 1
ATOM 732 C CA . GLY A 1 92 ? 6.728 -15.718 -0.895 1.00 72.62 92 GLY A CA 1
ATOM 733 C C . GLY A 1 92 ? 5.354 -15.825 -0.235 1.00 72.62 92 GLY A C 1
ATOM 734 O O . GLY A 1 92 ? 4.987 -16.961 0.040 1.00 72.62 92 GLY A O 1
ATOM 735 N N . ASP A 1 93 ? 4.586 -14.751 -0.003 1.00 77.69 93 ASP A N 1
ATOM 736 C CA . ASP A 1 93 ? 3.173 -14.853 0.432 1.00 77.69 93 ASP A CA 1
ATOM 737 C C . ASP A 1 93 ? 2.434 -13.490 0.480 1.00 77.69 93 ASP A C 1
ATOM 739 O O . ASP A 1 93 ? 1.951 -13.048 1.528 1.00 77.69 93 ASP A O 1
ATOM 743 N N . GLY A 1 94 ? 2.357 -12.768 -0.644 1.00 85.25 94 GLY A N 1
ATOM 744 C CA . GLY A 1 94 ? 1.640 -11.483 -0.694 1.00 85.25 94 GLY A CA 1
ATOM 745 C C . GLY A 1 94 ? 0.161 -11.592 -0.293 1.00 85.25 94 GLY A C 1
ATOM 746 O O . GLY A 1 94 ? -0.383 -10.683 0.336 1.00 85.25 94 GLY A O 1
ATOM 747 N N . GLU A 1 95 ? -0.478 -12.734 -0.564 1.00 89.25 95 GLU A N 1
ATOM 748 C CA . 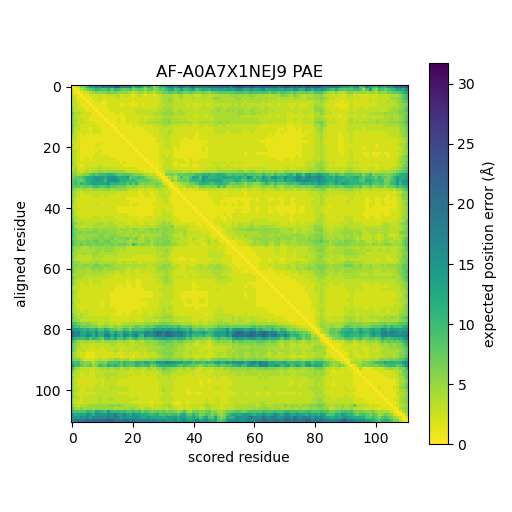GLU A 1 95 ? -1.854 -13.007 -0.135 1.00 89.25 95 GLU A CA 1
ATOM 749 C C . GLU A 1 95 ? -1.988 -13.039 1.391 1.00 89.25 95 GLU A C 1
ATOM 751 O O . GLU A 1 95 ? -2.899 -12.413 1.938 1.00 89.25 95 GLU A O 1
ATOM 756 N N . ARG A 1 96 ? -1.065 -13.696 2.111 1.00 89.62 96 ARG A N 1
ATOM 757 C CA . ARG A 1 96 ? -1.054 -13.640 3.581 1.00 89.62 96 ARG A CA 1
ATOM 758 C C . ARG A 1 96 ? -0.800 -12.240 4.121 1.00 89.62 96 ARG A C 1
ATOM 760 O O . ARG A 1 96 ? -1.318 -11.920 5.191 1.00 89.62 96 ARG A O 1
ATOM 767 N N . LEU A 1 97 ? -0.016 -11.409 3.433 1.00 90.38 97 LEU A N 1
ATOM 768 C CA . LEU A 1 97 ? 0.179 -10.012 3.833 1.00 90.38 97 LEU A CA 1
ATOM 769 C C . LEU A 1 97 ? -1.133 -9.227 3.773 1.00 90.38 97 LEU A C 1
ATOM 771 O O . LEU A 1 97 ? -1.503 -8.570 4.747 1.00 90.38 97 LEU A O 1
ATOM 775 N N . ILE A 1 98 ? -1.873 -9.356 2.673 1.00 92.06 98 ILE A N 1
ATOM 776 C CA . ILE A 1 98 ? -3.193 -8.739 2.523 1.00 92.06 98 ILE A CA 1
ATOM 777 C C . ILE A 1 98 ? -4.185 -9.290 3.553 1.00 92.06 98 ILE A C 1
ATOM 779 O O . ILE A 1 98 ? -4.858 -8.512 4.228 1.00 92.06 98 ILE A O 1
ATOM 783 N N . ALA A 1 99 ? -4.257 -10.613 3.716 1.00 91.06 99 ALA A N 1
ATOM 784 C CA . ALA A 1 99 ? -5.184 -11.251 4.649 1.00 91.06 99 ALA A CA 1
ATOM 785 C C . ALA A 1 99 ? -4.918 -10.849 6.108 1.00 91.06 99 ALA A C 1
ATOM 787 O O . ALA A 1 99 ? -5.857 -10.603 6.865 1.00 91.06 99 ALA A O 1
ATOM 788 N N . GLY A 1 100 ? -3.647 -10.739 6.497 1.00 90.62 100 GLY A N 1
ATOM 789 C CA . GLY A 1 100 ? -3.262 -10.248 7.814 1.00 90.62 100 GLY A CA 1
ATOM 790 C C . GLY A 1 100 ? -3.651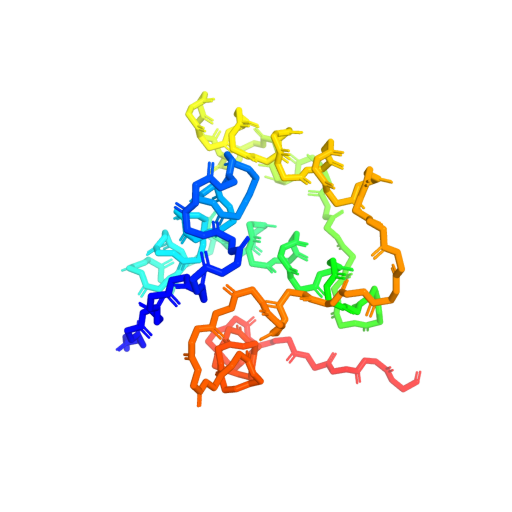 -8.792 8.033 1.00 90.62 100 GLY A C 1
ATOM 791 O O . GLY A 1 100 ? -4.266 -8.471 9.045 1.00 90.62 100 GLY A O 1
ATOM 792 N N . LEU A 1 101 ? -3.411 -7.928 7.041 1.00 91.00 101 LEU A N 1
ATOM 793 C CA . LEU A 1 101 ? -3.831 -6.528 7.102 1.00 91.00 101 LEU A CA 1
ATOM 794 C C . LEU A 1 101 ? -5.361 -6.390 7.205 1.00 91.00 101 LEU A C 1
ATOM 796 O O . LEU A 1 101 ? -5.868 -5.552 7.950 1.00 91.00 101 LEU A O 1
ATOM 800 N N . MET A 1 102 ? -6.116 -7.230 6.492 1.00 92.12 102 MET A N 1
ATOM 801 C CA . MET A 1 102 ? -7.574 -7.287 6.624 1.00 92.12 102 MET A CA 1
ATOM 802 C C . MET A 1 102 ? -8.003 -7.683 8.037 1.00 92.12 102 MET A C 1
ATOM 804 O O . MET A 1 102 ? -8.887 -7.037 8.598 1.00 92.12 102 MET A O 1
ATOM 808 N N . LEU A 1 103 ? -7.380 -8.712 8.618 1.00 91.06 103 LEU A N 1
ATOM 809 C CA . LEU A 1 103 ? -7.694 -9.189 9.963 1.00 91.06 103 LEU A CA 1
ATOM 810 C C . LEU A 1 103 ? -7.377 -8.130 11.026 1.00 91.06 103 LEU A C 1
ATOM 812 O O . LEU A 1 103 ? -8.241 -7.813 11.843 1.00 91.06 103 LEU A O 1
ATOM 816 N N . ASP A 1 104 ? -6.177 -7.551 10.977 1.00 89.88 104 ASP A N 1
ATOM 817 C CA . ASP A 1 104 ? -5.684 -6.591 11.970 1.00 89.88 104 ASP A CA 1
ATOM 818 C C . ASP A 1 104 ? -6.549 -5.321 12.023 1.00 89.88 104 ASP A C 1
ATOM 820 O O . ASP A 1 104 ? -6.784 -4.761 13.094 1.00 89.88 104 ASP A O 1
ATOM 824 N N . PHE A 1 105 ? -7.084 -4.890 10.877 1.00 90.38 105 PHE A N 1
ATOM 825 C CA . PHE A 1 105 ? -7.932 -3.701 10.783 1.00 90.38 105 PHE A CA 1
ATOM 826 C C . PHE A 1 105 ? -9.432 -4.016 10.637 1.00 90.38 105 PHE A C 1
ATOM 828 O O . PHE A 1 105 ? -10.243 -3.094 10.508 1.00 90.38 105 PHE A O 1
ATOM 835 N N . GLY A 1 106 ? -9.844 -5.284 10.682 1.00 89.62 106 GLY A N 1
ATOM 836 C CA . GLY A 1 106 ? -11.249 -5.688 10.572 1.00 89.62 106 GLY A CA 1
ATOM 837 C C . GLY A 1 106 ? -11.909 -5.270 9.252 1.00 89.62 106 GLY A C 1
ATOM 838 O O . GLY A 1 106 ? -13.009 -4.714 9.259 1.00 89.62 106 GLY A O 1
ATOM 839 N N . PHE A 1 107 ? -11.222 -5.469 8.125 1.00 88.56 107 PHE A N 1
ATOM 840 C CA . PHE A 1 107 ? -11.806 -5.335 6.791 1.00 88.56 107 PHE A CA 1
ATOM 841 C C . PHE A 1 107 ? -12.313 -6.690 6.295 1.00 88.56 107 PHE A C 1
ATOM 843 O O . PHE A 1 107 ? -11.617 -7.697 6.370 1.00 88.56 107 PHE A O 1
ATOM 850 N N . GLU A 1 108 ? -13.508 -6.698 5.711 1.00 82.56 108 GLU A N 1
ATOM 851 C CA . GLU A 1 108 ? -14.090 -7.869 5.059 1.00 82.56 108 GLU A CA 1
ATOM 852 C C . GLU A 1 108 ? -14.419 -7.523 3.606 1.00 82.56 108 GLU A C 1
ATOM 854 O O . GLU A 1 108 ? -14.841 -6.404 3.299 1.00 82.56 108 GLU A O 1
ATOM 859 N N . ALA A 1 109 ? -14.237 -8.483 2.697 1.00 71.00 109 ALA A N 1
ATOM 860 C CA . ALA A 1 109 ? -14.643 -8.304 1.311 1.00 71.00 109 ALA A CA 1
ATOM 861 C C . ALA A 1 109 ? -16.167 -8.108 1.249 1.00 71.00 109 ALA A C 1
ATOM 863 O O . ALA A 1 109 ? -16.936 -8.990 1.639 1.00 71.00 109 ALA A O 1
ATOM 864 N N . ARG A 1 110 ? -16.615 -6.945 0.763 1.00 64.00 110 ARG A N 1
ATOM 865 C CA . ARG A 1 110 ? -18.046 -6.668 0.596 1.00 64.00 110 ARG A CA 1
ATOM 866 C C . ARG A 1 110 ? -18.611 -7.574 -0.508 1.00 64.00 110 ARG A C 1
ATOM 868 O O . ARG A 1 110 ? -17.995 -7.694 -1.569 1.00 64.00 110 ARG A O 1
ATOM 875 N N . ARG A 1 111 ? -19.747 -8.227 -0.223 1.00 52.97 111 ARG A N 1
ATOM 876 C CA . ARG A 1 111 ? -20.479 -9.094 -1.167 1.00 52.97 111 ARG A CA 1
ATOM 877 C C . ARG A 1 111 ? -21.018 -8.316 -2.362 1.00 52.97 111 ARG A C 1
ATOM 879 O O . ARG A 1 111 ? -21.476 -7.172 -2.150 1.00 52.97 111 ARG A O 1
#